Protein AF-A0A4P7UBT5-F1 (afdb_monomer)

Foldseek 3Di:
DVVLVVVLVVVLVVLVVVLVVQLVVLLVVLLPDPDPVSVVVSLVVNLVSLLVSQLVSCVSVVHDSDDPSNVVSCVSVVSSVVSD

Radius of gyration: 14.75 Å; Cα contacts (8 Å, |Δi|>4): 70; chains: 1; bounding box: 38×23×41 Å

Mean predicted aligned error: 3.92 Å

pLDDT: mean 92.65, std 6.4, range [55.0, 97.81]

Organism: NCBI:txid402297

Sequence (84 aa):
MHVVKVQRWVITALVLTTALHFVAGLLILAVTLDRADAFWVLTVISMIVTALAIVGVRLLHQVSPLTVWLLVAVVPLAVSLYFR

Structure (mmCIF, N/CA/C/O backbone):
data_AF-A0A4P7UBT5-F1
#
_entry.id   AF-A0A4P7UBT5-F1
#
loop_
_atom_site.group_PDB
_atom_site.id
_atom_site.type_symbol
_atom_site.label_atom_id
_atom_site.label_alt_id
_atom_site.label_comp_id
_atom_site.label_asym_id
_atom_site.label_entity_id
_atom_site.label_seq_id
_atom_site.pdbx_PDB_ins_code
_atom_site.Cartn_x
_atom_site.Cartn_y
_atom_site.Cartn_z
_atom_site.occupancy
_atom_site.B_iso_or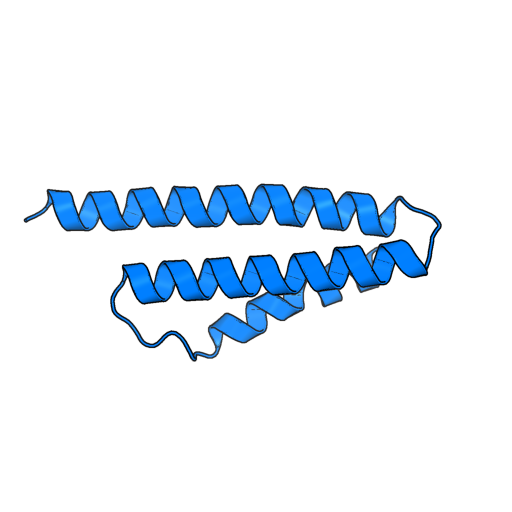_equiv
_atom_site.auth_seq_id
_atom_site.auth_comp_id
_atom_site.auth_asym_id
_atom_site.auth_atom_id
_atom_site.pdbx_PDB_model_num
ATOM 1 N N . MET A 1 1 ? -20.564 6.521 22.461 1.00 55.00 1 MET A N 1
ATOM 2 C CA . MET A 1 1 ? -19.632 7.527 21.899 1.00 55.00 1 MET A CA 1
ATOM 3 C C . MET A 1 1 ? -19.671 7.485 20.367 1.00 55.00 1 MET A C 1
ATOM 5 O O . MET A 1 1 ? -18.892 6.763 19.759 1.00 55.00 1 MET A O 1
ATOM 9 N N . HIS A 1 2 ? -20.590 8.215 19.723 1.00 69.44 2 HIS A N 1
ATOM 10 C CA . HIS A 1 2 ? -20.668 8.269 18.249 1.00 69.44 2 HIS A CA 1
ATOM 11 C C . HIS A 1 2 ? -19.420 8.913 17.615 1.00 69.44 2 HIS A C 1
ATOM 13 O O . HIS A 1 2 ? -18.968 8.477 16.559 1.00 69.44 2 HIS A O 1
ATOM 19 N N . VAL A 1 3 ? -18.824 9.896 18.298 1.00 84.62 3 VAL A N 1
ATOM 20 C CA . VAL A 1 3 ? -17.684 10.684 17.800 1.00 84.62 3 VAL A CA 1
ATOM 21 C C . VAL A 1 3 ? -16.445 9.820 17.545 1.00 84.62 3 VAL A C 1
ATOM 23 O O . VAL A 1 3 ? -15.863 9.910 16.471 1.00 84.62 3 VAL A O 1
ATOM 26 N N . VAL A 1 4 ? -16.091 8.914 18.464 1.00 87.88 4 VAL A N 1
ATOM 27 C CA . VAL A 1 4 ? -14.909 8.036 18.320 1.00 87.88 4 VAL A CA 1
ATOM 28 C C . VAL A 1 4 ? -15.041 7.110 17.105 1.00 87.88 4 VAL A C 1
ATOM 30 O O . VAL A 1 4 ? -14.071 6.879 16.384 1.00 87.88 4 VAL A O 1
ATOM 33 N N . LYS A 1 5 ? -16.256 6.612 16.832 1.00 89.06 5 LYS A N 1
ATOM 34 C CA . LYS A 1 5 ? -16.525 5.778 15.653 1.00 89.06 5 LYS A CA 1
ATOM 35 C C . LYS A 1 5 ? -16.342 6.579 14.364 1.00 89.06 5 LYS A C 1
ATOM 37 O O . LYS A 1 5 ? -15.659 6.107 13.463 1.00 89.06 5 LYS A O 1
ATOM 42 N N . VAL A 1 6 ? -16.916 7.781 14.288 1.00 93.94 6 VAL A N 1
ATOM 43 C CA . VAL A 1 6 ? -16.782 8.660 13.113 1.00 93.94 6 VAL A CA 1
ATOM 44 C C . VAL A 1 6 ? -15.322 9.059 12.897 1.00 93.94 6 VAL A C 1
ATOM 46 O O . VAL A 1 6 ? -14.813 8.911 11.793 1.00 93.94 6 VAL A O 1
ATOM 49 N N . GLN A 1 7 ? -14.618 9.471 13.953 1.00 93.88 7 GLN A N 1
ATOM 50 C CA . GLN A 1 7 ? -13.204 9.843 13.890 1.00 93.88 7 GLN A CA 1
ATOM 51 C C . GLN A 1 7 ? -12.337 8.710 13.325 1.00 93.88 7 GLN A C 1
ATOM 53 O O . GLN A 1 7 ? -11.499 8.951 12.459 1.00 93.88 7 GLN A O 1
ATOM 58 N N . ARG A 1 8 ? -12.560 7.464 13.759 1.00 94.25 8 ARG A N 1
ATOM 59 C CA . ARG A 1 8 ? -11.824 6.297 13.254 1.00 94.25 8 ARG A CA 1
ATOM 60 C C . ARG A 1 8 ? -12.032 6.091 11.746 1.00 94.25 8 ARG A C 1
ATOM 62 O O . ARG A 1 8 ? -11.066 5.808 11.036 1.00 94.25 8 ARG A O 1
ATOM 69 N N . TRP A 1 9 ? -13.252 6.291 11.245 1.00 95.94 9 TRP A N 1
ATOM 70 C CA . TRP A 1 9 ? -13.548 6.228 9.808 1.00 95.94 9 TRP A CA 1
ATOM 71 C C . TRP A 1 9 ? -12.935 7.390 9.023 1.00 95.94 9 TRP A C 1
ATOM 73 O O . TRP A 1 9 ? -12.398 7.161 7.943 1.00 95.94 9 TRP A O 1
ATOM 83 N N . VAL A 1 10 ? -12.936 8.605 9.577 1.00 96.75 10 VAL A N 1
ATOM 84 C CA . VAL A 1 10 ? -12.286 9.773 8.956 1.00 96.75 10 VAL A CA 1
ATOM 85 C C . VAL A 1 10 ? -10.779 9.552 8.825 1.00 96.75 10 VAL A C 1
ATOM 87 O O . VAL A 1 10 ? -10.229 9.732 7.742 1.00 96.75 10 VAL A O 1
ATOM 90 N N . ILE A 1 11 ? -10.114 9.093 9.890 1.00 96.94 11 ILE A N 1
ATOM 91 C CA . ILE A 1 11 ? -8.676 8.783 9.850 1.00 96.94 11 ILE A CA 1
ATOM 92 C C . ILE A 1 11 ? -8.407 7.658 8.847 1.00 96.94 11 ILE A C 1
ATOM 94 O O . ILE A 1 11 ? -7.440 7.723 8.098 1.00 96.94 11 ILE A O 1
ATO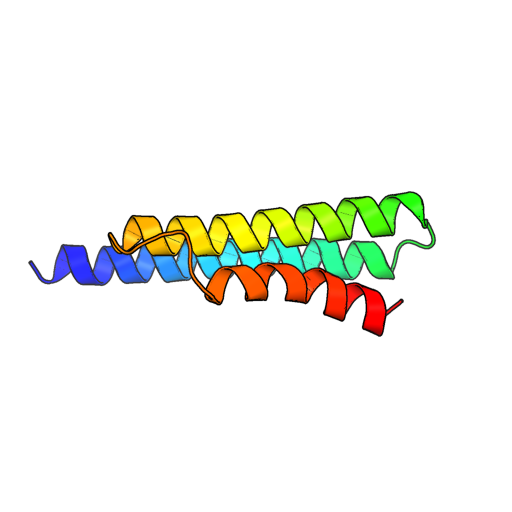M 98 N N . THR A 1 12 ? -9.274 6.649 8.790 1.00 96.69 12 THR A N 1
ATOM 99 C CA . THR A 1 12 ? -9.146 5.554 7.820 1.00 96.69 12 THR A CA 1
ATOM 100 C C . THR A 1 12 ? -9.214 6.059 6.386 1.00 96.69 12 THR A C 1
ATOM 102 O O . THR A 1 12 ? -8.342 5.721 5.590 1.00 96.69 12 THR A O 1
ATOM 105 N N . ALA A 1 13 ? -10.203 6.897 6.067 1.00 97.06 13 ALA A N 1
ATOM 106 C CA . ALA A 1 13 ? -10.310 7.515 4.753 1.00 97.06 13 ALA A CA 1
ATOM 107 C C . ALA A 1 13 ? -9.043 8.314 4.428 1.00 97.06 13 ALA A C 1
ATOM 109 O O . ALA A 1 13 ? -8.441 8.076 3.389 1.00 97.06 13 ALA A O 1
ATOM 110 N N . LEU A 1 14 ? -8.584 9.163 5.353 1.00 97.44 14 LEU A N 1
ATOM 111 C CA . LEU A 1 14 ? -7.387 9.984 5.176 1.00 97.44 14 LEU A CA 1
ATOM 112 C C . LEU A 1 14 ? -6.119 9.148 4.939 1.00 97.44 14 LEU A C 1
ATOM 114 O O . LEU A 1 14 ? -5.352 9.440 4.021 1.00 97.44 14 LEU A O 1
ATOM 118 N N . VAL A 1 15 ? -5.892 8.107 5.745 1.00 97.19 15 VAL A N 1
ATOM 119 C CA . VAL A 1 15 ? -4.729 7.215 5.609 1.00 97.19 15 VAL A CA 1
ATOM 120 C C . VAL A 1 15 ? -4.763 6.505 4.260 1.00 97.19 15 VAL A C 1
ATOM 122 O O . VAL A 1 15 ? -3.763 6.513 3.544 1.00 97.19 15 VAL A O 1
ATOM 125 N N . LEU A 1 16 ? -5.911 5.930 3.890 1.00 96.12 16 LEU A N 1
ATOM 126 C CA . LEU A 1 16 ? -6.050 5.193 2.636 1.00 96.12 16 LEU A CA 1
ATOM 127 C C . LEU A 1 16 ? -5.909 6.104 1.419 1.00 96.12 16 LEU A C 1
ATOM 129 O O . LEU A 1 16 ? -5.182 5.751 0.496 1.00 96.12 16 LEU A O 1
ATOM 133 N N . THR A 1 17 ? -6.542 7.281 1.409 1.00 97.25 17 THR A N 1
ATOM 134 C CA . THR A 1 17 ? -6.424 8.212 0.281 1.00 97.25 17 THR A CA 1
ATOM 135 C C . THR A 1 17 ? -5.000 8.724 0.142 1.00 97.25 17 THR A C 1
ATOM 137 O O . THR A 1 17 ? -4.491 8.769 -0.973 1.00 97.25 17 THR A O 1
ATOM 140 N N . THR A 1 18 ? -4.331 9.065 1.245 1.00 97.56 18 THR A N 1
ATOM 141 C CA . THR A 1 18 ? -2.942 9.551 1.213 1.00 97.56 18 THR A CA 1
ATOM 142 C C . THR A 1 18 ? -1.997 8.478 0.681 1.00 97.56 18 THR A C 1
ATOM 144 O O . THR A 1 18 ? -1.222 8.735 -0.239 1.00 97.56 18 THR A O 1
ATOM 147 N N . ALA A 1 19 ? -2.099 7.257 1.212 1.00 97.31 19 ALA A N 1
ATOM 148 C CA . ALA A 1 19 ? -1.292 6.135 0.755 1.00 97.31 19 ALA A CA 1
ATOM 149 C C . ALA A 1 19 ? -1.554 5.814 -0.722 1.00 97.31 19 ALA A C 1
ATOM 151 O O . ALA A 1 19 ? -0.605 5.604 -1.472 1.00 97.31 19 ALA A O 1
ATOM 152 N N . LEU A 1 20 ? -2.818 5.836 -1.158 1.00 96.44 20 LEU A N 1
ATOM 153 C CA . LEU A 1 20 ? -3.192 5.562 -2.543 1.00 96.44 20 LEU A CA 1
ATOM 154 C C . LEU A 1 20 ? -2.631 6.612 -3.506 1.00 96.44 20 LEU A C 1
ATOM 156 O O . LEU A 1 20 ? -2.065 6.230 -4.523 1.00 96.44 20 LEU A O 1
ATOM 160 N N . HIS A 1 21 ? -2.727 7.907 -3.189 1.00 97.81 21 HIS A N 1
ATOM 161 C CA . HIS A 1 21 ? -2.144 8.963 -4.029 1.00 97.81 21 HIS A CA 1
ATOM 162 C C . HIS A 1 21 ? -0.625 8.822 -4.136 1.0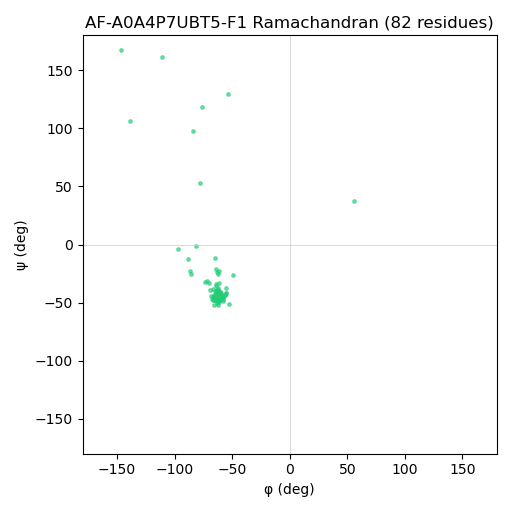0 97.81 21 HIS A C 1
ATOM 164 O O . HIS A 1 21 ? -0.069 8.935 -5.227 1.00 97.81 21 HIS A O 1
ATOM 170 N N . PHE A 1 22 ? 0.042 8.542 -3.014 1.00 97.81 22 PHE A N 1
ATOM 171 C CA . PHE A 1 22 ? 1.487 8.353 -2.992 1.00 97.81 22 PHE A CA 1
ATOM 172 C C . PHE A 1 22 ? 1.910 7.143 -3.834 1.00 97.81 22 PHE A C 1
ATOM 174 O O . PHE A 1 22 ? 2.748 7.269 -4.722 1.00 97.81 22 PHE A O 1
ATOM 181 N N . VAL A 1 23 ? 1.275 5.990 -3.612 1.00 97.75 23 VAL A N 1
ATOM 182 C CA . VAL A 1 23 ? 1.527 4.754 -4.366 1.00 97.75 23 VAL A CA 1
ATOM 183 C C . VAL A 1 23 ? 1.230 4.944 -5.852 1.00 97.75 23 VAL A C 1
ATOM 185 O O . VAL A 1 23 ? 2.050 4.566 -6.679 1.00 97.75 23 VAL A O 1
ATOM 188 N N . ALA A 1 24 ? 0.111 5.574 -6.212 1.00 97.12 24 ALA A N 1
ATOM 189 C CA . ALA A 1 24 ? -0.225 5.845 -7.607 1.00 97.12 24 ALA A CA 1
ATOM 190 C C . ALA A 1 24 ? 0.849 6.703 -8.296 1.00 97.12 24 ALA A C 1
ATOM 192 O O . ALA A 1 24 ? 1.284 6.366 -9.395 1.00 97.12 24 ALA A O 1
ATOM 193 N N . GLY A 1 25 ? 1.329 7.760 -7.632 1.00 97.12 25 GLY A N 1
ATOM 194 C CA . GLY A 1 25 ? 2.419 8.591 -8.147 1.00 97.12 25 GLY A CA 1
ATOM 195 C C . GLY A 1 25 ? 3.717 7.805 -8.356 1.00 97.12 25 GLY A C 1
ATOM 196 O O . GLY A 1 25 ? 4.344 7.930 -9.406 1.00 97.12 25 GLY A O 1
ATOM 197 N N . LEU A 1 26 ? 4.092 6.950 -7.398 1.00 97.19 26 LEU A N 1
ATOM 198 C CA . LEU A 1 26 ? 5.278 6.098 -7.521 1.00 97.19 26 LEU A CA 1
ATOM 199 C C . LEU A 1 26 ? 5.153 5.070 -8.649 1.00 97.19 26 LEU A C 1
ATOM 201 O O . LEU A 1 26 ? 6.130 4.841 -9.354 1.00 97.19 26 LEU A O 1
ATOM 205 N N . LEU A 1 27 ? 3.975 4.470 -8.836 1.00 95.88 27 LEU A N 1
ATOM 206 C CA . LEU A 1 27 ? 3.738 3.491 -9.898 1.00 95.88 27 LEU A CA 1
ATOM 207 C C . LEU A 1 27 ? 3.808 4.131 -11.284 1.00 95.88 27 LEU A C 1
ATOM 209 O O . LEU A 1 27 ? 4.486 3.599 -12.158 1.00 95.88 27 LEU A O 1
ATOM 213 N N . ILE A 1 28 ? 3.178 5.295 -11.469 1.00 96.12 28 ILE A N 1
ATOM 214 C CA . ILE A 1 28 ? 3.285 6.070 -12.715 1.00 96.12 28 ILE A CA 1
ATOM 215 C C . ILE A 1 28 ? 4.752 6.413 -12.986 1.00 96.12 28 ILE A C 1
ATOM 217 O O . ILE A 1 28 ? 5.241 6.236 -14.101 1.00 96.12 28 ILE A O 1
ATOM 221 N N . LEU A 1 29 ? 5.485 6.861 -11.966 1.00 95.81 29 LEU A N 1
ATOM 222 C CA . LEU A 1 29 ? 6.902 7.178 -12.106 1.00 95.81 29 LEU A CA 1
ATOM 223 C C . LEU A 1 29 ? 7.740 5.935 -12.462 1.00 95.81 29 LEU A C 1
ATOM 225 O O . LEU A 1 29 ? 8.622 6.015 -13.311 1.00 95.81 29 LEU A O 1
ATOM 229 N N . ALA A 1 30 ? 7.441 4.780 -11.864 1.00 94.56 30 ALA A N 1
ATOM 230 C CA . ALA A 1 30 ? 8.157 3.528 -12.099 1.00 94.56 30 ALA A CA 1
ATOM 231 C C . ALA A 1 30 ? 8.059 3.036 -13.547 1.00 94.56 30 ALA A C 1
ATOM 233 O O . ALA A 1 30 ? 9.045 2.522 -14.065 1.00 94.56 30 ALA A O 1
ATOM 234 N N . VAL A 1 31 ? 6.893 3.184 -14.184 1.00 93.44 31 VAL A N 1
ATOM 235 C CA . VAL A 1 31 ? 6.662 2.721 -15.566 1.00 93.44 31 VAL A CA 1
ATOM 236 C C . VAL A 1 31 ? 7.071 3.752 -16.618 1.00 93.44 31 VAL A C 1
ATOM 238 O O . VAL A 1 31 ? 7.334 3.395 -17.759 1.00 93.44 31 VAL A O 1
ATOM 241 N N . THR A 1 32 ? 7.135 5.033 -16.249 1.00 94.69 32 THR A N 1
ATOM 242 C CA . THR A 1 32 ? 7.558 6.113 -17.159 1.00 94.69 32 THR A CA 1
ATOM 243 C C . THR A 1 32 ? 9.073 6.303 -17.195 1.00 94.69 32 THR A C 1
ATOM 245 O O . THR A 1 32 ? 9.608 6.786 -18.192 1.00 94.69 32 THR A O 1
ATOM 248 N N . LEU A 1 33 ? 9.781 5.931 -16.126 1.00 93.12 33 LEU A N 1
ATOM 249 C CA . LEU A 1 33 ? 11.240 5.913 -16.097 1.00 93.12 33 LEU A CA 1
ATOM 250 C C . LEU A 1 33 ? 11.768 4.699 -16.864 1.00 93.12 33 LEU A C 1
ATOM 252 O O . LEU A 1 33 ? 11.589 3.563 -16.431 1.00 93.12 33 LEU A O 1
ATOM 256 N N . ASP A 1 34 ? 12.533 4.938 -17.928 1.00 87.12 34 ASP A N 1
ATOM 257 C CA . ASP A 1 34 ? 13.237 3.888 -18.680 1.00 87.12 34 ASP A CA 1
ATOM 258 C C . ASP A 1 34 ? 14.515 3.421 -17.951 1.00 87.12 34 ASP A C 1
ATOM 260 O O . ASP A 1 34 ? 15.644 3.496 -18.436 1.00 87.12 34 ASP A O 1
ATOM 264 N N . ARG A 1 35 ? 14.348 3.040 -16.681 1.00 93.12 35 ARG A N 1
ATOM 265 C CA . ARG A 1 35 ? 15.417 2.666 -15.752 1.00 93.12 35 ARG A CA 1
ATOM 266 C C . ARG A 1 35 ? 14.996 1.457 -14.933 1.00 93.12 35 ARG A C 1
ATOM 268 O O . ARG A 1 35 ? 14.186 1.551 -14.011 1.00 93.12 35 ARG A O 1
ATOM 275 N N . ALA A 1 36 ? 15.582 0.305 -15.256 1.00 90.06 36 ALA A N 1
ATOM 276 C CA . ALA A 1 36 ? 15.237 -0.967 -14.626 1.00 90.06 36 ALA A CA 1
ATOM 277 C C . ALA A 1 36 ? 15.492 -0.987 -13.107 1.00 90.06 36 ALA A C 1
ATOM 279 O O . ALA A 1 36 ? 14.747 -1.637 -12.375 1.00 90.06 36 ALA A O 1
ATOM 280 N N . ASP A 1 37 ? 16.516 -0.271 -12.636 1.00 92.12 37 ASP A N 1
ATOM 281 C CA . ASP 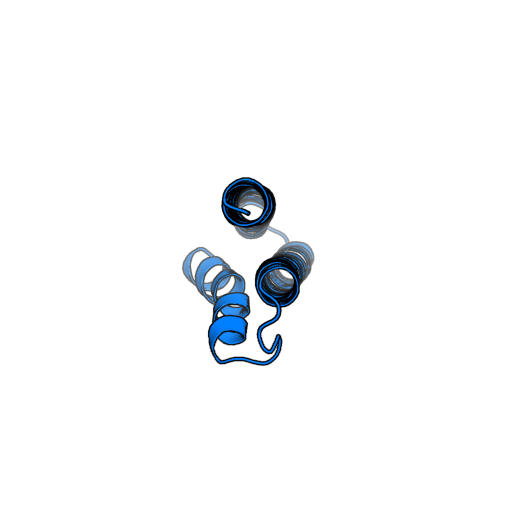A 1 37 ? 16.823 -0.092 -11.216 1.00 92.12 37 ASP A CA 1
ATOM 282 C C . ASP A 1 37 ? 15.727 0.709 -10.500 1.00 92.12 37 ASP A C 1
ATOM 284 O O . ASP A 1 37 ? 15.210 0.277 -9.467 1.00 92.12 37 ASP A O 1
ATOM 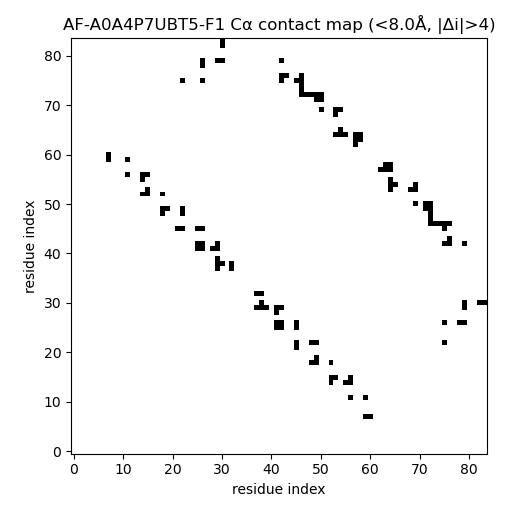288 N N . ALA A 1 38 ? 15.313 1.835 -11.086 1.00 93.81 38 ALA A N 1
ATOM 289 C CA . ALA A 1 38 ? 14.262 2.684 -10.534 1.00 93.81 38 ALA A CA 1
ATOM 290 C C . ALA A 1 38 ? 12.907 1.963 -10.483 1.00 93.81 38 ALA A C 1
ATOM 292 O O . ALA A 1 38 ? 12.212 2.050 -9.471 1.00 93.81 38 ALA A O 1
ATOM 293 N N . PHE A 1 39 ? 12.562 1.197 -11.524 1.00 94.75 39 PHE A N 1
ATOM 294 C CA . PHE A 1 39 ? 11.319 0.426 -11.573 1.00 94.75 39 PHE A CA 1
ATOM 295 C C . PHE A 1 39 ? 11.148 -0.475 -10.343 1.00 94.75 39 PHE A C 1
ATOM 297 O O . PHE A 1 39 ? 10.104 -0.448 -9.683 1.00 94.75 39 PHE A O 1
ATOM 304 N N . TRP A 1 40 ? 12.175 -1.270 -10.020 1.00 95.12 40 TRP A N 1
ATOM 305 C CA . TRP A 1 40 ? 12.105 -2.224 -8.914 1.00 95.12 40 TRP A CA 1
ATOM 306 C C . TRP A 1 40 ? 12.035 -1.514 -7.568 1.00 95.12 40 TRP A C 1
ATOM 308 O O . TRP A 1 40 ? 11.196 -1.865 -6.741 1.00 95.12 40 TRP A O 1
ATOM 318 N N . VAL A 1 41 ? 12.857 -0.482 -7.364 1.00 96.25 41 VAL A N 1
ATOM 319 C CA . VAL A 1 41 ? 12.868 0.286 -6.112 1.00 96.25 41 VAL A CA 1
ATOM 320 C C . VAL A 1 41 ? 11.512 0.951 -5.867 1.00 96.25 41 VAL A C 1
ATOM 322 O O . VAL A 1 41 ? 10.933 0.792 -4.793 1.00 96.25 41 VAL A O 1
ATOM 325 N N . LEU A 1 42 ? 10.965 1.645 -6.867 1.00 96.88 42 LEU A N 1
ATOM 326 C CA . LEU A 1 42 ? 9.690 2.357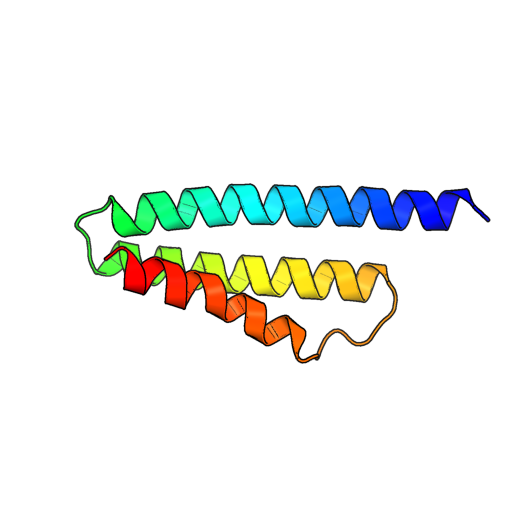 -6.747 1.00 96.88 42 LEU A CA 1
ATOM 327 C C . LEU A 1 42 ? 8.511 1.396 -6.551 1.00 96.88 42 LEU A C 1
ATOM 329 O O . LEU A 1 42 ? 7.625 1.661 -5.732 1.00 96.88 42 LEU A O 1
ATOM 333 N N . THR A 1 43 ? 8.523 0.249 -7.234 1.00 95.75 43 THR A N 1
ATOM 334 C CA . THR A 1 43 ? 7.498 -0.790 -7.066 1.00 95.75 43 THR A CA 1
ATOM 335 C C . THR A 1 43 ? 7.558 -1.411 -5.668 1.00 95.75 43 THR A C 1
ATOM 337 O O . THR A 1 43 ? 6.526 -1.539 -5.012 1.00 95.75 43 THR A O 1
ATOM 340 N N . VAL A 1 44 ? 8.752 -1.728 -5.153 1.00 96.81 44 VAL A N 1
ATOM 341 C CA . VAL A 1 44 ? 8.919 -2.280 -3.796 1.00 96.81 44 VAL A CA 1
ATOM 342 C C . VAL A 1 44 ? 8.467 -1.282 -2.728 1.00 96.81 44 VAL A C 1
ATOM 344 O O . VAL A 1 44 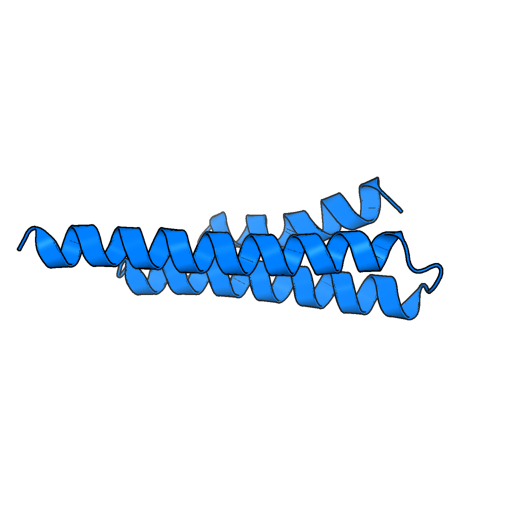? 7.727 -1.659 -1.817 1.00 96.81 44 VAL A O 1
ATOM 347 N N . ILE A 1 45 ? 8.832 -0.002 -2.850 1.00 97.31 45 ILE A N 1
ATOM 348 C CA . ILE A 1 45 ? 8.361 1.046 -1.926 1.00 97.31 45 ILE A CA 1
ATOM 349 C C . ILE A 1 45 ? 6.831 1.140 -1.965 1.00 97.31 45 ILE A C 1
ATOM 351 O O . ILE A 1 45 ? 6.188 1.201 -0.916 1.00 97.31 45 ILE A O 1
ATOM 355 N N . SER A 1 46 ? 6.236 1.079 -3.156 1.00 97.38 46 SER A N 1
ATOM 356 C CA . SER A 1 46 ? 4.781 1.108 -3.336 1.00 97.38 46 SER A CA 1
ATOM 357 C C . SER A 1 46 ? 4.076 -0.056 -2.629 1.00 97.38 46 SER A C 1
ATOM 359 O O . SER A 1 46 ? 3.049 0.140 -1.971 1.00 97.38 46 SER A O 1
ATOM 361 N N . MET A 1 47 ? 4.647 -1.263 -2.702 1.00 96.88 47 MET A N 1
ATOM 362 C CA . MET A 1 47 ? 4.147 -2.430 -1.966 1.00 96.88 47 MET A CA 1
ATOM 363 C C . MET A 1 47 ? 4.216 -2.219 -0.450 1.00 96.88 47 MET A C 1
ATOM 365 O O . MET A 1 47 ? 3.230 -2.450 0.251 1.00 96.88 47 MET A O 1
ATOM 369 N N . ILE A 1 48 ? 5.353 -1.733 0.060 1.00 97.19 48 ILE A N 1
ATOM 370 C CA . ILE A 1 48 ? 5.557 -1.492 1.496 1.00 97.19 48 ILE A CA 1
ATOM 371 C C . ILE A 1 48 ? 4.553 -0.463 2.019 1.00 97.19 48 ILE A C 1
ATOM 373 O O . ILE A 1 48 ? 3.900 -0.705 3.033 1.00 97.19 48 ILE A O 1
ATOM 377 N N . VAL A 1 49 ? 4.378 0.663 1.323 1.00 97.38 49 VAL A N 1
ATOM 378 C CA . VAL A 1 49 ? 3.428 1.704 1.743 1.00 97.38 49 VAL A CA 1
ATOM 379 C C . VAL A 1 49 ? 1.997 1.177 1.745 1.00 97.38 49 VAL A C 1
ATOM 381 O O . VAL A 1 49 ? 1.253 1.431 2.692 1.00 97.38 49 VAL A O 1
ATOM 384 N N . THR A 1 50 ? 1.622 0.384 0.740 1.00 96.38 50 THR A N 1
ATOM 385 C CA . THR A 1 50 ? 0.301 -0.259 0.692 1.00 96.38 50 THR A CA 1
ATOM 386 C C . THR A 1 50 ? 0.099 -1.193 1.889 1.00 96.38 50 THR A C 1
ATOM 388 O O . THR A 1 50 ? -0.933 -1.122 2.559 1.00 96.38 50 THR A O 1
ATOM 391 N N . ALA A 1 51 ? 1.097 -2.021 2.222 1.00 95.94 51 ALA A N 1
ATOM 392 C CA . ALA A 1 51 ? 1.049 -2.893 3.395 1.00 95.94 51 ALA A CA 1
ATOM 393 C C . ALA A 1 51 ? 0.897 -2.093 4.698 1.00 95.94 51 ALA A C 1
ATOM 395 O O . ALA A 1 51 ? 0.031 -2.408 5.518 1.00 95.94 51 ALA A O 1
ATOM 396 N N . LEU A 1 52 ? 1.695 -1.035 4.874 1.00 95.62 52 LEU A N 1
ATOM 397 C CA . LEU A 1 52 ? 1.654 -0.177 6.059 1.00 95.62 52 LEU A CA 1
ATOM 398 C C . LEU A 1 52 ? 0.309 0.537 6.209 1.00 95.62 52 LEU A C 1
ATOM 400 O O . LEU A 1 52 ? -0.207 0.617 7.321 1.00 95.62 52 LEU A O 1
ATOM 404 N N . ALA A 1 53 ? -0.293 1.003 5.113 1.00 95.75 53 ALA A N 1
ATOM 405 C CA . ALA A 1 53 ? -1.612 1.627 5.142 1.00 95.75 53 ALA A CA 1
ATOM 406 C C . ALA A 1 53 ? -2.688 0.643 5.626 1.00 95.75 53 ALA A C 1
ATOM 408 O O . ALA A 1 53 ? -3.485 0.973 6.506 1.00 95.75 53 ALA A O 1
ATOM 409 N N . ILE A 1 54 ? -2.669 -0.592 5.112 1.00 94.75 54 ILE A N 1
ATOM 410 C CA . ILE A 1 54 ? -3.601 -1.648 5.524 1.00 94.75 54 ILE A CA 1
ATOM 411 C C . ILE A 1 54 ? -3.410 -1.964 7.006 1.00 94.75 54 ILE A C 1
ATOM 413 O O . ILE A 1 54 ? -4.377 -1.915 7.766 1.00 94.75 54 ILE A O 1
ATOM 417 N N . VAL A 1 55 ? -2.172 -2.234 7.434 1.00 95.06 55 VAL A N 1
ATOM 418 C CA . VAL A 1 55 ? -1.841 -2.524 8.838 1.00 95.06 55 VAL A CA 1
ATOM 419 C C . VAL A 1 55 ? -2.261 -1.370 9.749 1.00 95.06 55 VAL A C 1
ATOM 421 O O . VAL A 1 55 ? -2.914 -1.608 10.763 1.00 95.06 55 VAL A O 1
ATOM 424 N N . GLY A 1 56 ? -1.974 -0.124 9.369 1.00 93.94 56 GLY A N 1
ATOM 425 C CA . GLY A 1 56 ? -2.363 1.068 10.119 1.00 93.94 56 GLY A CA 1
ATOM 426 C C . GLY A 1 56 ? -3.875 1.164 10.321 1.00 93.94 56 GLY A C 1
ATOM 427 O O . GLY A 1 56 ? -4.336 1.343 11.446 1.00 93.94 56 GLY A O 1
ATOM 428 N N . VAL A 1 57 ? -4.667 0.948 9.268 1.00 94.50 57 VAL A N 1
ATOM 429 C CA . VAL A 1 57 ? -6.139 0.940 9.354 1.00 94.50 57 VAL A CA 1
ATOM 430 C C . VAL A 1 57 ? -6.663 -0.192 10.242 1.00 94.50 57 VAL A C 1
ATOM 432 O O . VAL A 1 57 ? -7.644 -0.008 10.970 1.00 94.50 57 VAL A O 1
ATOM 435 N N . ARG A 1 58 ? -6.011 -1.357 10.231 1.00 93.44 58 ARG A N 1
ATOM 436 C CA . ARG A 1 58 ? -6.380 -2.494 11.091 1.00 93.44 58 ARG A CA 1
ATOM 437 C C . ARG A 1 58 ? -6.127 -2.213 12.559 1.00 93.44 58 ARG A C 1
ATOM 439 O 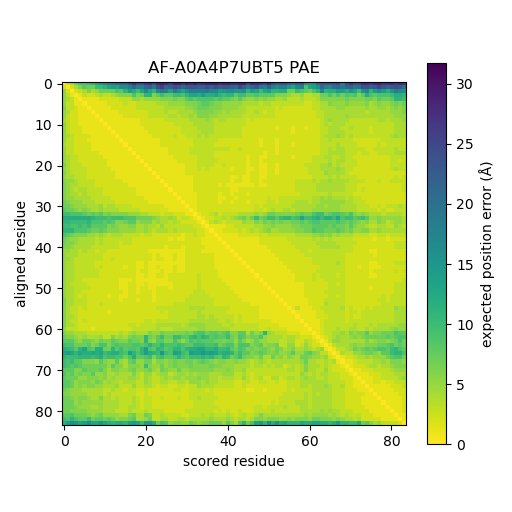O . ARG A 1 58 ? -7.015 -2.426 13.385 1.00 93.44 58 ARG A O 1
ATOM 446 N N . LEU A 1 59 ? -4.942 -1.689 12.862 1.00 93.94 59 LEU A N 1
ATOM 447 C CA . LEU A 1 59 ? -4.569 -1.269 14.207 1.00 93.94 59 LEU A CA 1
ATOM 448 C C . LEU A 1 59 ? -5.501 -0.165 14.700 1.00 93.94 59 LEU A C 1
ATOM 450 O O . LEU A 1 59 ? -5.986 -0.238 15.830 1.00 93.94 59 LEU A O 1
ATOM 454 N N . LEU A 1 60 ? -5.848 0.788 13.825 1.00 93.19 60 LEU A N 1
ATOM 455 C CA . LEU A 1 60 ? -6.848 1.804 14.129 1.00 93.19 60 LEU A CA 1
ATOM 456 C C . LEU A 1 60 ? -8.154 1.165 14.554 1.00 93.19 60 LEU A C 1
ATOM 458 O O . LEU A 1 60 ? -8.702 1.642 15.531 1.00 93.19 60 LEU A O 1
ATOM 462 N N . HIS A 1 61 ? -8.610 0.095 13.897 1.00 92.62 61 HIS A N 1
ATOM 463 C CA . HIS A 1 61 ? -9.843 -0.624 14.224 1.00 92.62 61 HIS A CA 1
ATOM 464 C C . HIS A 1 61 ? -9.739 -1.641 15.369 1.00 92.62 61 HIS A C 1
ATOM 466 O O . HIS A 1 61 ? -10.770 -2.194 15.749 1.00 92.62 61 HIS A O 1
ATOM 472 N N . GLN A 1 62 ? -8.559 -1.824 15.970 1.00 89.56 62 GLN A N 1
ATOM 473 C CA . GLN A 1 62 ? -8.287 -2.852 16.987 1.00 89.56 62 GLN A CA 1
ATOM 474 C C . GLN A 1 62 ? -8.612 -4.278 16.509 1.00 89.56 62 GLN A C 1
ATOM 476 O O . GLN A 1 62 ? -9.097 -5.112 17.268 1.00 89.56 62 GLN A O 1
ATOM 481 N N . VAL A 1 63 ? -8.344 -4.563 15.234 1.00 91.00 63 VAL A N 1
ATOM 482 C CA . VAL A 1 63 ? -8.446 -5.913 14.659 1.00 91.00 63 VAL A CA 1
ATOM 483 C C . VAL A 1 63 ? -7.057 -6.446 14.310 1.00 91.00 63 VAL A C 1
ATOM 485 O O . VAL A 1 63 ? -6.107 -5.672 14.185 1.00 91.00 63 VAL A O 1
ATOM 488 N N . SER A 1 64 ? -6.932 -7.768 14.136 1.00 88.50 64 SER A N 1
ATOM 489 C CA . SER A 1 64 ? -5.645 -8.399 13.805 1.00 88.50 64 SER A CA 1
ATOM 490 C C . SER A 1 64 ? -4.999 -7.748 12.568 1.00 88.50 64 SER A C 1
ATOM 492 O O . SER A 1 64 ? -5.672 -7.621 11.534 1.00 88.50 64 SER A O 1
ATOM 494 N N . PRO A 1 65 ? -3.712 -7.349 12.640 1.00 82.00 65 PRO A N 1
ATOM 495 C CA . PRO A 1 65 ? -2.996 -6.756 11.513 1.00 82.00 65 PRO A CA 1
ATOM 496 C C . PRO A 1 65 ? -2.626 -7.801 10.450 1.00 82.00 65 PRO A C 1
ATOM 498 O O . PRO A 1 65 ? -2.640 -7.498 9.257 1.00 82.00 65 PRO A O 1
ATOM 501 N N . LEU A 1 66 ? -2.354 -9.043 10.864 1.00 82.00 66 LEU A N 1
ATOM 502 C CA . LEU A 1 66 ? -1.991 -10.152 9.982 1.00 82.00 66 LEU A CA 1
ATOM 503 C C . LEU A 1 66 ? -3.252 -10.795 9.413 1.00 82.00 66 LEU A C 1
ATOM 505 O O . LEU A 1 66 ? -3.896 -11.608 10.072 1.00 82.00 66 LEU A O 1
ATOM 509 N N . THR A 1 67 ? -3.625 -10.412 8.193 1.00 85.00 67 THR A N 1
ATOM 510 C CA . THR A 1 67 ? -4.804 -10.958 7.507 1.00 85.00 67 THR A CA 1
ATOM 511 C C . THR A 1 67 ? -4.601 -11.051 6.006 1.00 85.00 67 THR A C 1
ATOM 513 O O . THR A 1 67 ? -3.703 -10.418 5.461 1.00 85.00 67 THR A O 1
ATOM 516 N N . VAL A 1 68 ? -5.502 -11.775 5.336 1.00 86.75 68 VAL A N 1
ATOM 517 C CA . VAL A 1 68 ? -5.563 -11.936 3.871 1.00 86.75 68 VAL A CA 1
ATOM 518 C C . VAL A 1 68 ? -5.495 -10.598 3.122 1.00 86.75 68 VAL A C 1
ATOM 520 O O . VAL A 1 68 ? -4.986 -10.537 2.011 1.00 86.75 68 VAL A O 1
ATOM 523 N N . TRP A 1 69 ? -5.921 -9.497 3.742 1.00 85.12 69 TRP A N 1
ATOM 524 C CA . TRP A 1 69 ? -5.831 -8.166 3.142 1.00 85.12 69 TRP A CA 1
ATOM 525 C C . TRP A 1 69 ? -4.399 -7.684 2.906 1.00 85.12 69 TRP A C 1
ATOM 527 O O . TRP A 1 69 ? -4.198 -6.858 2.028 1.00 85.12 69 TRP A O 1
ATOM 537 N N . LEU A 1 70 ? -3.395 -8.229 3.598 1.00 85.94 70 LEU A N 1
ATOM 538 C CA . LEU A 1 70 ? -1.990 -7.958 3.274 1.00 85.94 70 LEU A CA 1
ATOM 539 C C . LEU A 1 70 ? -1.612 -8.413 1.860 1.00 85.94 70 LEU A C 1
ATOM 541 O O . LEU A 1 70 ? -0.698 -7.840 1.282 1.00 85.94 70 LEU A O 1
ATOM 545 N N . LEU A 1 71 ? -2.339 -9.363 1.262 1.00 89.25 71 LEU A N 1
ATOM 546 C CA . LEU A 1 71 ? -2.123 -9.749 -0.136 1.00 89.25 71 LEU A CA 1
ATOM 547 C C . LEU A 1 71 ? -2.395 -8.589 -1.105 1.00 89.25 71 LEU A C 1
ATOM 549 O O . LEU A 1 71 ? -1.791 -8.532 -2.172 1.00 89.25 71 LEU A O 1
ATOM 553 N N . VAL A 1 72 ? -3.230 -7.616 -0.721 1.00 89.81 72 VAL A N 1
ATOM 554 C CA . VAL A 1 72 ? -3.465 -6.400 -1.518 1.00 89.81 72 VAL A CA 1
ATOM 555 C C . VAL A 1 72 ? -2.187 -5.567 -1.655 1.00 89.81 72 VAL A C 1
ATOM 557 O O . VAL A 1 72 ? -2.020 -4.865 -2.646 1.00 89.81 72 VAL A O 1
ATOM 560 N N . ALA A 1 73 ? -1.224 -5.701 -0.738 1.00 90.12 73 ALA A N 1
ATOM 561 C CA . ALA A 1 73 ? 0.079 -5.054 -0.873 1.00 90.12 73 ALA A CA 1
ATOM 562 C C . ALA A 1 73 ? 0.903 -5.568 -2.065 1.00 90.12 73 ALA A C 1
ATOM 564 O O . ALA A 1 73 ? 1.899 -4.946 -2.415 1.00 90.12 73 ALA A O 1
ATOM 565 N N . VAL A 1 74 ? 0.492 -6.670 -2.703 1.00 92.94 74 VAL A N 1
ATOM 566 C CA . VAL A 1 74 ? 1.102 -7.205 -3.931 1.00 92.94 74 VAL A CA 1
ATOM 567 C C . VAL A 1 74 ? 0.480 -6.595 -5.196 1.00 92.94 74 VAL A C 1
ATOM 569 O O . VAL 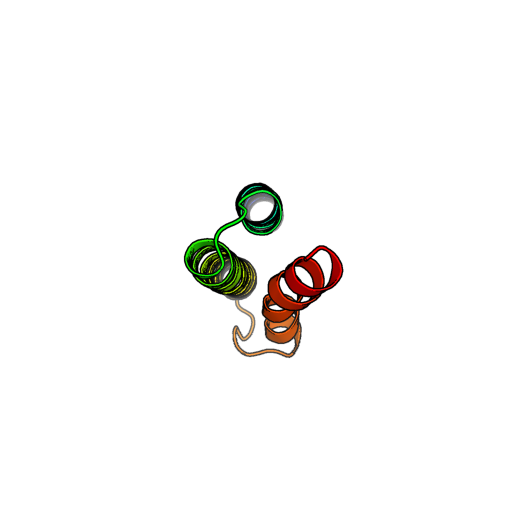A 1 74 ? 1.064 -6.681 -6.272 1.00 92.94 74 VAL A O 1
ATOM 572 N N . VAL A 1 75 ? -0.656 -5.898 -5.088 1.00 94.06 75 VAL A N 1
ATOM 573 C CA . VAL A 1 75 ? -1.302 -5.221 -6.228 1.00 94.06 75 VAL A CA 1
ATOM 574 C C . VAL A 1 75 ? -0.372 -4.233 -6.943 1.00 94.06 75 VAL A C 1
ATOM 576 O O . VAL A 1 75 ? -0.328 -4.292 -8.170 1.00 94.06 75 VAL A O 1
ATOM 579 N N . PRO A 1 76 ? 0.420 -3.384 -6.255 1.00 93.38 76 PRO A N 1
ATOM 580 C CA . PRO A 1 76 ? 1.365 -2.489 -6.921 1.00 93.38 76 PRO A CA 1
ATOM 581 C C . PRO A 1 76 ? 2.339 -3.228 -7.847 1.00 93.38 76 PRO A C 1
ATOM 583 O O . PRO A 1 76 ? 2.619 -2.747 -8.937 1.00 93.38 76 PRO A O 1
ATOM 586 N N . LEU A 1 77 ? 2.791 -4.428 -7.467 1.00 94.06 77 LEU A N 1
ATOM 587 C CA . LEU A 1 77 ? 3.658 -5.252 -8.312 1.00 94.06 77 LEU A CA 1
ATOM 588 C C . LEU A 1 77 ? 2.937 -5.736 -9.570 1.00 94.06 77 LEU A C 1
ATOM 590 O O . LEU A 1 77 ? 3.475 -5.609 -10.664 1.00 94.06 77 LEU A O 1
ATOM 594 N N . ALA A 1 78 ? 1.720 -6.265 -9.423 1.00 94.31 78 ALA A N 1
ATOM 595 C CA . ALA A 1 78 ? 0.925 -6.722 -10.561 1.00 94.31 78 ALA A CA 1
ATOM 596 C C . ALA A 1 78 ? 0.624 -5.575 -11.541 1.00 94.31 78 ALA A C 1
ATOM 598 O O . ALA A 1 78 ? 0.734 -5.753 -12.751 1.00 94.31 78 ALA A O 1
ATOM 599 N N . VAL A 1 79 ? 0.302 -4.389 -11.014 1.00 93.25 79 VAL A N 1
ATOM 600 C CA . VAL A 1 79 ? 0.051 -3.182 -11.811 1.00 93.25 79 VAL A CA 1
ATOM 601 C C . VAL A 1 79 ? 1.325 -2.731 -12.525 1.00 93.25 79 VAL A C 1
ATOM 603 O O . VAL A 1 79 ? 1.304 -2.583 -13.743 1.00 93.25 79 VAL A O 1
ATOM 606 N N . SER A 1 80 ? 2.443 -2.575 -11.809 1.00 90.12 80 SER A N 1
ATOM 607 C CA . SER A 1 80 ? 3.730 -2.203 -12.412 1.00 90.12 80 SER A CA 1
ATOM 608 C C . SER A 1 80 ? 4.150 -3.155 -13.531 1.00 90.12 80 SER A C 1
ATOM 610 O O . SER A 1 80 ? 4.645 -2.703 -14.554 1.00 90.12 80 SER A O 1
ATOM 612 N N . LEU A 1 81 ? 3.970 -4.467 -13.347 1.00 92.31 81 LEU A N 1
ATOM 613 C CA . LEU A 1 81 ? 4.343 -5.471 -14.347 1.00 92.31 81 LEU A CA 1
ATOM 614 C C . LEU A 1 81 ? 3.416 -5.481 -15.567 1.00 92.31 81 LEU A C 1
ATOM 616 O O . LEU A 1 81 ? 3.875 -5.806 -16.652 1.00 92.31 81 LEU A O 1
ATOM 620 N N . TYR A 1 82 ? 2.136 -5.143 -15.402 1.00 92.75 82 TYR A N 1
ATOM 621 C CA . TYR A 1 82 ? 1.187 -5.061 -16.515 1.00 92.75 82 TYR A CA 1
ATOM 622 C C . TYR A 1 82 ? 1.466 -3.869 -17.445 1.00 92.75 82 TYR A C 1
ATOM 624 O O . TYR A 1 82 ? 1.217 -3.955 -18.643 1.00 92.75 82 TYR A O 1
ATOM 632 N N . PHE A 1 83 ? 1.956 -2.756 -16.891 1.00 89.56 83 PHE A N 1
ATOM 633 C CA . PHE A 1 83 ? 2.225 -1.516 -17.631 1.00 89.56 83 PHE A CA 1
ATOM 634 C C . PHE A 1 83 ? 3.686 -1.336 -18.062 1.00 89.56 83 PHE A C 1
ATOM 636 O O . PHE A 1 83 ? 3.995 -0.336 -18.710 1.00 89.56 83 PHE A O 1
ATOM 643 N N . ARG A 1 84 ? 4.573 -2.254 -17.675 1.00 78.38 84 ARG A N 1
ATOM 644 C CA . ARG A 1 84 ? 5.969 -2.282 -18.115 1.00 78.38 84 ARG A CA 1
ATOM 645 C C . ARG A 1 84 ? 6.089 -2.918 -19.494 1.00 78.38 84 ARG A C 1
ATOM 647 O O . ARG A 1 84 ? 6.935 -2.424 -20.266 1.00 78.38 84 ARG A O 1
#

Solvent-accessible surface area (backbone atoms only — not comparable to full-atom values): 4466 Å² total; per-residue (Å²): 120,72,64,64,57,51,50,54,52,52,52,40,50,52,47,47,51,51,43,48,53,53,32,50,52,36,44,54,48,24,55,70,45,97,37,78,69,54,27,53,53,34,33,52,50,29,19,51,49,45,34,50,40,53,34,51,45,25,53,72,69,74,45,78,57,86,49,80,69,55,59,59,21,49,46,46,49,57,51,46,62,74,67,97

Secondary structure (DSSP, 8-state):
-HHHHHHHHHHHHHHHHHHHHHHHHHHHHHHHS--HHHHHHHHHHHHHHHHHHHHHHHHHTTS-SSSGGGGGGGHHHHHHHHH-